Protein AF-A0A7J7TPX1-F1 (afdb_monomer)

Foldseek 3Di:
DVPLVVLVCVLVVLVVCLVVPLVVVLVVLVVQCPDPPRVVRDDPVNSVVSVVVSVVSVLVSVVSVVCSVVCVVVVVDDDDPVVVVVVVVVSCVVPPPDPDDDDDDD

InterPro domains:
  IPR005026 SAPAP family [PF03359] (4-89)
  IPR005026 SAPAP family [PTHR12353] (4-86)

Secondary structure (DSSP, 8-state):
-HHHHHHHHHHHHHHHHIIIIIIHHHHHHHHHHH-TT-SSPPPHHHHHHHHHHHHHHHHHHHHHHHHHHHHHHTTTPPPPHHHHHHHHHHHHHHH-S---------

Structure (mmCIF, N/CA/C/O backbone):
data_AF-A0A7J7TPX1-F1
#
_entry.id   AF-A0A7J7TPX1-F1
#
loop_
_atom_site.group_PDB
_atom_site.id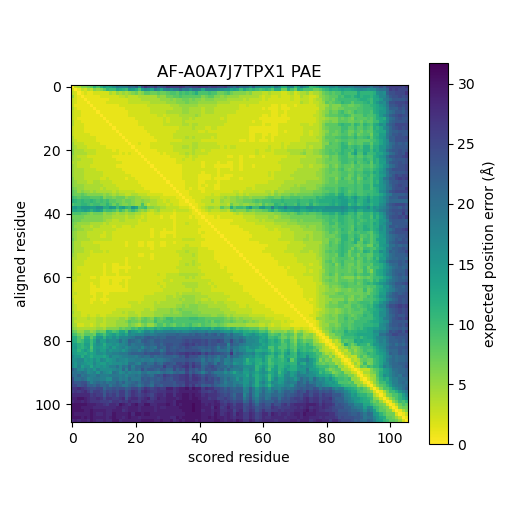
_atom_site.type_symbol
_atom_site.label_atom_id
_atom_site.label_alt_id
_atom_site.label_comp_id
_atom_site.label_asym_id
_atom_site.label_entity_id
_atom_site.label_seq_id
_atom_site.pdbx_PDB_ins_code
_atom_site.Cartn_x
_atom_site.Cartn_y
_atom_site.Cartn_z
_atom_site.occupancy
_atom_site.B_iso_or_equiv
_atom_site.auth_seq_id
_atom_site.auth_comp_id
_atom_site.auth_asym_id
_atom_site.auth_atom_id
_atom_site.pdbx_PDB_model_num
ATOM 1 N N . MET A 1 1 ? -17.521 9.807 20.729 1.00 60.81 1 MET A N 1
ATOM 2 C CA . MET A 1 1 ? -17.879 9.528 19.317 1.00 60.81 1 MET A CA 1
ATOM 3 C C . MET A 1 1 ? -16.812 9.962 18.302 1.00 60.81 1 MET A C 1
ATOM 5 O O . MET A 1 1 ? -16.484 9.160 17.440 1.00 60.81 1 MET A O 1
ATOM 9 N N . GLY A 1 2 ? -16.224 11.167 18.386 1.00 83.00 2 GLY A N 1
ATOM 10 C CA . GLY A 1 2 ? -15.290 11.666 17.352 1.00 83.00 2 GLY A CA 1
ATOM 11 C C . GLY A 1 2 ? -13.983 10.877 17.157 1.00 83.00 2 GLY A C 1
ATOM 12 O O . GLY A 1 2 ? -13.497 10.785 16.036 1.00 83.00 2 GLY A O 1
ATOM 13 N N . TYR A 1 3 ? -13.440 10.257 18.212 1.00 85.75 3 TYR A N 1
ATOM 14 C CA . TYR A 1 3 ? -12.164 9.527 18.152 1.00 85.75 3 TYR A CA 1
ATOM 15 C C . TYR A 1 3 ? -12.193 8.321 17.198 1.00 85.75 3 TYR A C 1
ATOM 17 O O . TYR A 1 3 ? -11.370 8.223 16.291 1.00 85.75 3 TYR A O 1
ATOM 25 N N . VAL A 1 4 ? -13.170 7.426 17.380 1.00 89.38 4 VAL A N 1
ATOM 26 C CA . VAL A 1 4 ? -13.311 6.204 16.570 1.00 89.38 4 VAL A CA 1
ATOM 27 C C . VAL A 1 4 ? -13.603 6.559 15.113 1.00 89.38 4 VAL A C 1
ATOM 29 O O . VAL A 1 4 ? -12.975 6.022 14.207 1.00 89.38 4 VAL A O 1
ATOM 32 N N . LEU A 1 5 ? -14.493 7.529 14.881 1.00 91.62 5 LEU A N 1
ATOM 33 C CA . LEU A 1 5 ? -14.796 8.009 13.534 1.00 91.62 5 LEU A CA 1
ATOM 34 C C . LEU A 1 5 ? -13.562 8.620 12.849 1.00 91.62 5 LEU A C 1
ATOM 36 O O . LEU A 1 5 ? -13.353 8.395 11.659 1.00 91.62 5 LEU A O 1
ATOM 40 N N . GLY A 1 6 ? -12.728 9.353 13.593 1.00 93.62 6 GLY A N 1
ATOM 41 C CA . GLY A 1 6 ? -11.451 9.869 13.101 1.00 93.62 6 GLY A CA 1
ATOM 42 C C . GLY A 1 6 ? -10.502 8.750 12.671 1.00 93.62 6 GLY A C 1
ATOM 43 O O . GLY A 1 6 ? -9.976 8.793 11.563 1.00 93.62 6 GLY A O 1
ATOM 44 N N . LYS A 1 7 ? -10.349 7.704 13.493 1.00 93.12 7 LYS A N 1
ATOM 45 C CA . LYS A 1 7 ? -9.524 6.527 13.166 1.00 93.12 7 LYS A CA 1
ATOM 46 C C . LYS A 1 7 ? -10.008 5.806 11.904 1.00 93.12 7 LYS A C 1
ATOM 48 O O . LYS A 1 7 ? -9.190 5.503 11.038 1.00 93.12 7 LYS A O 1
ATOM 53 N N . ILE A 1 8 ? -11.322 5.604 11.765 1.00 95.00 8 ILE A N 1
ATOM 54 C CA . ILE A 1 8 ? -11.926 4.983 10.573 1.00 95.00 8 ILE A CA 1
ATOM 55 C C . ILE A 1 8 ? -11.641 5.822 9.327 1.00 95.00 8 ILE A C 1
ATOM 57 O O . ILE A 1 8 ? -11.155 5.295 8.329 1.00 95.00 8 ILE A O 1
ATOM 61 N N . ARG A 1 9 ? -11.900 7.135 9.385 1.00 96.75 9 ARG A N 1
ATOM 62 C CA . ARG A 1 9 ? -11.662 8.047 8.256 1.00 96.75 9 ARG A CA 1
ATOM 63 C C .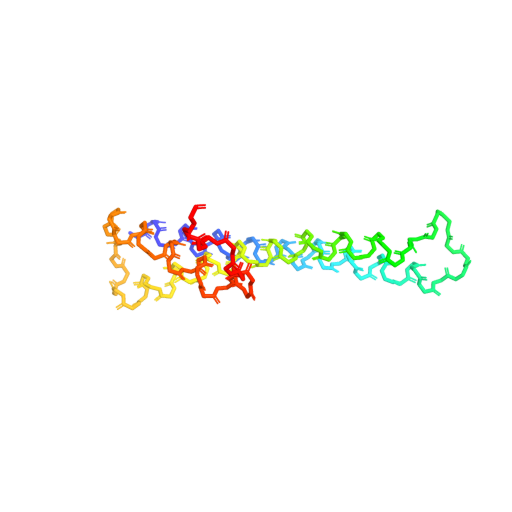 ARG A 1 9 ? -10.200 8.061 7.835 1.00 96.75 9 ARG A C 1
ATOM 65 O O . ARG A 1 9 ? -9.927 8.024 6.641 1.00 96.75 9 ARG A O 1
ATOM 72 N N . THR A 1 10 ? -9.275 8.068 8.792 1.00 96.81 10 THR A N 1
ATOM 73 C CA . THR A 1 10 ? -7.843 8.009 8.493 1.00 96.81 10 THR A CA 1
ATOM 74 C C . THR A 1 10 ? -7.467 6.690 7.820 1.00 96.81 10 THR A C 1
ATOM 76 O O . THR A 1 10 ? -6.818 6.722 6.781 1.00 96.81 10 THR A O 1
ATOM 79 N N . ALA A 1 11 ? -7.892 5.538 8.353 1.00 96.38 11 ALA A N 1
ATOM 80 C CA . ALA A 1 11 ? -7.570 4.235 7.763 1.00 96.38 11 ALA A CA 1
ATOM 81 C C . ALA A 1 11 ? -8.115 4.098 6.331 1.00 96.38 11 ALA A C 1
ATOM 83 O O . ALA A 1 11 ? -7.371 3.770 5.406 1.00 96.38 11 ALA A O 1
ATOM 84 N N . VAL A 1 12 ? -9.397 4.425 6.138 1.00 97.75 12 VAL A N 1
ATOM 85 C CA . VAL A 1 12 ? -10.062 4.362 4.829 1.00 97.75 12 VAL A CA 1
ATOM 86 C C . VAL A 1 12 ? -9.449 5.362 3.853 1.00 97.75 12 VAL A C 1
ATOM 88 O O . VAL A 1 12 ? -9.126 4.988 2.730 1.00 97.75 12 VAL A O 1
ATOM 91 N N . GLY A 1 13 ? -9.237 6.610 4.277 1.00 97.62 13 GLY A N 1
ATOM 92 C CA . GLY A 1 13 ? -8.657 7.651 3.433 1.00 97.62 13 GLY A CA 1
ATOM 93 C C . GLY A 1 13 ? -7.240 7.306 2.977 1.00 97.62 13 GLY A C 1
ATOM 94 O O . GLY A 1 13 ? -6.926 7.459 1.799 1.00 97.62 13 GLY A O 1
ATOM 95 N N . SER A 1 14 ? -6.399 6.767 3.867 1.00 97.19 14 SER A N 1
ATOM 96 C CA . SER A 1 14 ? -5.064 6.291 3.490 1.00 97.19 14 SER A CA 1
ATOM 97 C C . SER A 1 14 ? -5.125 5.136 2.485 1.00 97.19 14 SER A C 1
ATOM 99 O O . SER A 1 14 ? -4.379 5.156 1.510 1.00 97.19 14 SER A O 1
ATOM 101 N N . ALA A 1 15 ? -6.028 4.165 2.673 1.00 97.56 15 ALA A N 1
ATOM 102 C CA . ALA A 1 15 ? -6.206 3.049 1.738 1.00 97.56 15 ALA A CA 1
ATOM 103 C C . ALA A 1 15 ? -6.675 3.518 0.357 1.00 97.56 15 ALA A C 1
ATOM 105 O O . ALA A 1 15 ? -6.118 3.120 -0.664 1.00 97.56 15 ALA A O 1
ATOM 106 N N . GLN A 1 16 ? -7.672 4.402 0.325 1.00 98.06 16 GLN A N 1
ATOM 107 C CA . GLN A 1 16 ? -8.186 4.981 -0.913 1.00 98.06 16 GLN A CA 1
ATOM 108 C C . GLN A 1 16 ? -7.111 5.773 -1.652 1.00 98.06 16 GLN A C 1
ATOM 110 O O . GLN A 1 16 ? -6.969 5.610 -2.859 1.00 98.06 16 GLN A O 1
ATOM 115 N N . LEU A 1 17 ? -6.321 6.579 -0.938 1.00 97.69 17 LEU A N 1
ATOM 116 C CA . LEU A 1 17 ? -5.224 7.336 -1.533 1.00 97.69 17 LEU A CA 1
ATOM 117 C C . LEU A 1 17 ? -4.143 6.410 -2.097 1.00 97.69 17 LEU A C 1
ATOM 119 O O . LEU A 1 17 ? -3.662 6.636 -3.206 1.00 97.69 17 LEU A O 1
ATOM 123 N N . LEU A 1 18 ? -3.797 5.343 -1.369 1.00 96.88 18 LEU A N 1
ATOM 124 C CA . LEU A 1 18 ? -2.840 4.349 -1.841 1.00 96.88 18 LEU A CA 1
ATOM 125 C C . LEU A 1 18 ? -3.313 3.721 -3.158 1.00 96.88 18 LEU A C 1
ATOM 127 O O . LEU A 1 18 ? -2.547 3.680 -4.118 1.00 96.88 18 LEU A O 1
ATOM 131 N N . MET A 1 19 ? -4.577 3.291 -3.220 1.00 95.12 19 MET A N 1
ATOM 132 C CA . MET A 1 19 ? -5.178 2.706 -4.423 1.00 95.12 19 MET A CA 1
ATOM 133 C C . MET A 1 19 ? -5.254 3.704 -5.584 1.00 95.12 19 MET A C 1
ATOM 135 O O . MET A 1 19 ? -4.848 3.387 -6.698 1.00 95.12 19 MET A O 1
ATOM 139 N N . ALA A 1 20 ? -5.746 4.916 -5.331 1.00 95.69 20 ALA A N 1
ATOM 140 C CA . ALA A 1 20 ? -5.964 5.917 -6.370 1.00 95.69 20 ALA A CA 1
ATOM 141 C C . ALA A 1 20 ? -4.660 6.511 -6.920 1.00 95.69 20 ALA A C 1
ATOM 143 O O . ALA A 1 20 ? -4.629 6.941 -8.067 1.00 95.69 20 ALA A O 1
ATOM 144 N N . GLN A 1 21 ? -3.596 6.557 -6.112 1.00 96.19 21 GLN A N 1
ATOM 145 C CA . GLN A 1 21 ? -2.334 7.183 -6.502 1.00 96.19 21 GLN A CA 1
ATOM 146 C C . GLN A 1 21 ? -1.219 6.164 -6.698 1.00 96.19 21 GLN A C 1
ATOM 148 O O . GLN A 1 21 ? -0.711 6.011 -7.802 1.00 96.19 21 GLN A O 1
ATOM 153 N N . LYS A 1 22 ? -0.810 5.462 -5.638 1.00 94.81 22 LYS A N 1
ATOM 154 C CA . LYS A 1 22 ? 0.404 4.635 -5.673 1.00 94.81 22 LYS A CA 1
ATOM 155 C C . LYS A 1 22 ? 0.227 3.364 -6.490 1.00 94.81 22 LYS A C 1
ATOM 157 O O . LYS A 1 22 ? 1.127 3.021 -7.246 1.00 94.81 22 LYS A O 1
ATOM 162 N N . PHE A 1 23 ? -0.927 2.707 -6.401 1.00 96.38 23 PHE A N 1
ATOM 163 C CA . PHE A 1 23 ? -1.220 1.560 -7.265 1.00 96.38 23 PHE A CA 1
ATOM 164 C C . PHE A 1 23 ? -1.394 1.970 -8.727 1.00 96.38 23 PHE A C 1
ATOM 166 O O . PHE A 1 23 ? -0.927 1.257 -9.611 1.00 96.38 23 PHE A O 1
ATOM 173 N N . TYR A 1 24 ? -2.016 3.124 -8.981 1.00 96.69 24 TYR A N 1
ATOM 174 C CA . TYR A 1 24 ? -2.125 3.664 -10.334 1.00 96.69 24 TYR A CA 1
ATOM 175 C C . TYR A 1 24 ? -0.736 3.941 -10.937 1.00 96.69 24 TYR A C 1
ATOM 177 O O . TYR A 1 24 ? -0.435 3.435 -12.013 1.00 96.69 24 TYR A O 1
ATOM 185 N N . GLN A 1 25 ? 0.142 4.627 -10.194 1.00 96.69 25 GLN A N 1
ATOM 186 C CA . GLN A 1 25 ? 1.534 4.876 -10.594 1.00 96.69 25 GLN A CA 1
ATOM 187 C C . GLN A 1 25 ? 2.315 3.578 -10.824 1.00 96.69 25 GLN A C 1
ATOM 189 O O . GLN A 1 25 ? 3.023 3.453 -11.816 1.00 96.69 25 GLN A O 1
ATOM 194 N N . PHE A 1 26 ? 2.182 2.594 -9.929 1.00 97.38 26 PHE A N 1
ATOM 195 C CA . PHE A 1 26 ? 2.869 1.312 -10.090 1.00 97.38 26 PHE A CA 1
ATOM 196 C C . PHE A 1 26 ? 2.431 0.580 -11.359 1.00 97.38 26 PHE A C 1
ATOM 198 O O . PHE A 1 26 ? 3.262 0.006 -12.058 1.00 97.38 26 PHE A O 1
ATOM 205 N N . ARG A 1 27 ? 1.133 0.624 -11.683 1.00 97.25 27 ARG A N 1
ATOM 206 C CA . ARG A 1 27 ? 0.617 0.049 -12.926 1.00 97.25 27 ARG A CA 1
ATOM 207 C C . ARG A 1 27 ? 1.233 0.724 -14.151 1.00 97.25 27 ARG A C 1
ATOM 209 O O . ARG A 1 27 ? 1.697 0.010 -15.031 1.00 97.25 27 ARG A O 1
ATOM 216 N N . GLU A 1 28 ? 1.270 2.056 -14.190 1.00 96.38 28 GLU A N 1
ATOM 217 C CA . GLU A 1 28 ? 1.884 2.796 -15.304 1.00 96.38 28 GLU A CA 1
ATOM 218 C C . GLU A 1 28 ? 3.369 2.448 -15.458 1.00 96.38 28 GLU A C 1
ATOM 220 O O . GLU A 1 28 ? 3.810 2.137 -16.559 1.00 96.38 28 GLU A O 1
ATOM 225 N N . LEU A 1 29 ? 4.121 2.374 -14.355 1.00 96.81 29 LEU A N 1
ATOM 226 C CA . LEU A 1 29 ? 5.527 1.957 -14.389 1.00 96.81 29 LEU A CA 1
ATOM 227 C C . LEU A 1 29 ? 5.705 0.544 -14.962 1.00 96.81 29 LEU A C 1
ATOM 229 O O . LEU A 1 29 ? 6.641 0.297 -15.724 1.00 96.81 29 LEU A O 1
ATOM 233 N N . CYS A 1 30 ? 4.818 -0.391 -14.615 1.00 97.19 30 CYS A N 1
ATOM 234 C CA . CYS A 1 30 ? 4.827 -1.738 -15.182 1.00 97.19 30 CYS A CA 1
ATOM 235 C C . CYS A 1 30 ? 4.522 -1.723 -16.688 1.00 97.19 30 CYS A C 1
ATOM 237 O O . CYS A 1 30 ? 5.190 -2.414 -17.455 1.00 97.19 30 CYS A O 1
ATOM 239 N N . GLU A 1 31 ? 3.540 -0.936 -17.127 1.00 97.06 31 GLU A N 1
ATOM 240 C CA . GLU A 1 31 ? 3.189 -0.792 -18.545 1.00 97.06 31 GLU A CA 1
ATOM 241 C C . GLU A 1 31 ? 4.343 -0.169 -19.351 1.00 97.06 31 GLU A C 1
ATOM 243 O O . GLU A 1 31 ? 4.706 -0.678 -20.415 1.00 97.06 31 GLU A O 1
ATOM 248 N N . GLU A 1 32 ? 4.994 0.865 -18.817 1.00 97.12 32 GLU A N 1
ATOM 249 C CA . GLU A 1 32 ? 6.187 1.481 -19.405 1.00 97.12 32 GLU A CA 1
ATOM 250 C C . GLU A 1 32 ? 7.378 0.518 -19.445 1.00 97.12 32 GLU A C 1
ATOM 252 O O . GLU A 1 32 ? 8.080 0.448 -20.453 1.00 97.12 32 GLU A O 1
ATOM 257 N N . ASN A 1 33 ? 7.593 -0.277 -18.391 1.00 96.25 33 ASN A N 1
ATOM 258 C CA . ASN A 1 33 ? 8.629 -1.310 -18.375 1.00 96.25 33 ASN A CA 1
ATOM 259 C C . ASN A 1 33 ? 8.403 -2.363 -19.468 1.00 96.25 33 ASN A C 1
ATOM 261 O O . ASN A 1 33 ? 9.379 -2.886 -20.002 1.00 96.25 33 ASN A O 1
ATOM 265 N N . LEU A 1 34 ? 7.160 -2.667 -19.842 1.00 95.38 34 LEU A N 1
ATOM 266 C CA . LEU A 1 34 ? 6.858 -3.599 -20.933 1.00 95.38 34 LEU A CA 1
ATOM 267 C C . LEU A 1 34 ? 6.978 -2.953 -22.322 1.00 95.38 34 LEU A C 1
ATOM 269 O O . LEU A 1 34 ? 7.192 -3.664 -23.304 1.00 95.38 34 LEU A O 1
ATOM 273 N N . ASN A 1 35 ? 6.8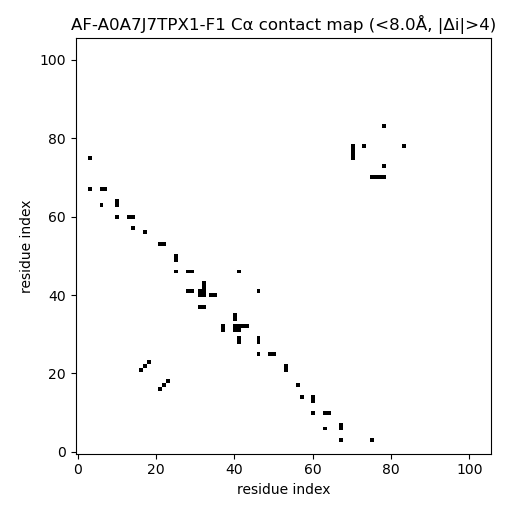89 -1.626 -22.417 1.00 95.56 35 ASN A N 1
ATOM 274 C CA . ASN A 1 35 ? 6.976 -0.895 -23.675 1.00 95.56 35 ASN A CA 1
ATOM 275 C C . ASN A 1 35 ? 8.445 -0.698 -24.123 1.00 95.56 35 ASN A C 1
ATOM 277 O O . ASN A 1 35 ? 9.188 0.059 -23.496 1.00 95.56 35 ASN A O 1
ATOM 281 N N . PRO A 1 36 ? 8.891 -1.307 -25.241 1.00 92.44 36 PRO A N 1
ATOM 282 C CA . PRO A 1 36 ? 10.267 -1.158 -25.723 1.00 92.44 36 PRO A CA 1
ATOM 283 C C . PRO A 1 36 ? 10.604 0.260 -26.212 1.00 92.44 36 PRO A C 1
ATOM 285 O O . PRO A 1 36 ? 11.783 0.590 -26.298 1.00 92.44 36 PRO A O 1
ATOM 288 N N . ASN A 1 37 ? 9.594 1.089 -26.497 1.00 95.81 37 ASN A N 1
ATOM 289 C CA . ASN A 1 37 ? 9.752 2.467 -26.972 1.00 95.81 37 ASN A CA 1
ATOM 290 C C . ASN A 1 37 ? 9.665 3.513 -25.841 1.00 95.81 37 ASN A C 1
ATOM 292 O O . ASN A 1 37 ? 9.686 4.711 -26.118 1.00 95.81 37 ASN A O 1
ATOM 296 N N . ALA A 1 38 ? 9.500 3.095 -24.579 1.00 93.12 38 ALA A N 1
ATOM 297 C CA . ALA A 1 38 ? 9.449 4.018 -23.447 1.00 93.12 38 ALA A CA 1
ATOM 298 C C . ALA A 1 38 ? 10.822 4.661 -23.190 1.00 93.12 38 ALA A C 1
ATOM 300 O O . ALA A 1 38 ? 11.852 3.983 -23.207 1.00 93.12 38 ALA A O 1
ATOM 301 N N . HIS A 1 39 ? 10.842 5.968 -22.919 1.00 86.81 39 HIS A N 1
ATOM 302 C CA . HIS A 1 39 ? 12.070 6.726 -22.682 1.00 86.81 39 HIS A CA 1
ATOM 303 C C . HIS A 1 39 ? 11.874 7.786 -21.577 1.00 86.81 39 HIS A C 1
ATOM 305 O O . HIS A 1 39 ? 11.155 8.758 -21.810 1.00 86.81 39 HIS A O 1
ATOM 311 N N . PRO A 1 40 ? 12.536 7.653 -20.408 1.00 90.31 40 PRO A N 1
ATOM 312 C CA . PRO A 1 40 ? 13.318 6.493 -19.971 1.00 90.31 40 PRO A CA 1
ATOM 313 C C . PRO A 1 40 ? 12.413 5.280 -19.712 1.00 90.31 40 PRO A C 1
ATOM 315 O O . PRO A 1 40 ? 11.291 5.425 -19.244 1.00 90.31 40 PRO A O 1
ATOM 318 N N . ARG A 1 41 ? 12.904 4.074 -20.007 1.00 95.31 41 ARG A N 1
ATOM 319 C CA . ARG A 1 41 ? 12.190 2.833 -19.691 1.00 95.31 41 ARG A CA 1
ATOM 320 C C . ARG A 1 41 ? 12.525 2.414 -18.257 1.00 95.31 41 ARG A C 1
ATOM 322 O O . ARG A 1 41 ? 13.712 2.198 -17.993 1.00 95.31 41 ARG A O 1
ATOM 329 N N . PRO A 1 42 ? 11.538 2.251 -17.358 1.00 96.69 42 PRO A N 1
ATOM 330 C CA . PRO A 1 42 ? 11.788 1.705 -16.029 1.00 96.69 42 PRO A CA 1
ATOM 331 C C . PRO A 1 42 ? 12.434 0.323 -16.129 1.00 96.69 42 PRO A C 1
ATOM 333 O O . PRO A 1 42 ? 12.073 -0.469 -17.001 1.00 96.69 42 PRO A O 1
ATOM 336 N N . THR A 1 43 ? 13.383 0.010 -15.253 1.00 96.75 43 THR A N 1
ATOM 337 C CA . THR A 1 43 ? 14.015 -1.312 -15.151 1.00 96.75 43 THR A CA 1
ATOM 338 C C . THR A 1 43 ? 13.290 -2.192 -14.132 1.00 96.75 43 THR A C 1
ATOM 340 O O . THR A 1 43 ? 12.522 -1.711 -13.299 1.00 96.75 43 THR A O 1
ATOM 343 N N . SER A 1 44 ? 13.570 -3.498 -14.132 1.00 95.50 44 SER A N 1
ATOM 344 C CA . SER A 1 44 ? 13.043 -4.405 -13.102 1.00 95.50 44 SER A CA 1
ATOM 345 C C . SER A 1 44 ? 13.465 -3.999 -11.684 1.00 95.50 44 SER A C 1
ATOM 347 O O . SER A 1 44 ? 12.736 -4.263 -10.732 1.00 95.50 44 SER A O 1
ATOM 349 N N . GLN A 1 45 ? 14.620 -3.342 -11.536 1.00 97.19 45 GLN A N 1
ATOM 350 C CA . GLN A 1 45 ? 15.095 -2.839 -10.249 1.00 97.19 45 GLN A CA 1
ATOM 351 C C . GLN A 1 45 ? 14.285 -1.621 -9.783 1.00 97.19 45 GLN A C 1
ATOM 353 O O . GLN A 1 45 ? 13.970 -1.527 -8.599 1.00 97.19 45 GLN A O 1
ATOM 358 N N . ASP A 1 46 ? 13.890 -0.735 -10.702 1.00 95.81 46 ASP A N 1
ATOM 359 C CA . ASP A 1 46 ? 13.025 0.410 -10.384 1.00 95.81 46 ASP A CA 1
ATOM 360 C C . ASP A 1 46 ? 11.642 -0.062 -9.918 1.00 95.81 46 ASP A C 1
ATOM 362 O O . ASP A 1 46 ? 11.113 0.431 -8.920 1.00 95.81 46 ASP A O 1
ATOM 366 N N . LEU A 1 47 ? 11.083 -1.075 -10.594 1.00 97.56 47 LEU A N 1
ATOM 367 C CA . LEU A 1 47 ? 9.824 -1.704 -10.188 1.00 97.56 47 LEU A CA 1
ATOM 368 C C . LEU A 1 47 ? 9.933 -2.372 -8.816 1.00 97.56 47 LEU A C 1
ATOM 370 O O . LEU A 1 47 ? 9.044 -2.188 -7.987 1.00 97.56 47 LEU A O 1
ATOM 374 N N . ALA A 1 48 ? 11.013 -3.115 -8.561 1.00 96.75 48 ALA A N 1
ATOM 375 C CA . ALA A 1 48 ? 11.250 -3.740 -7.262 1.00 96.75 48 ALA A CA 1
ATOM 376 C C . ALA A 1 48 ? 11.349 -2.688 -6.146 1.00 96.75 48 ALA A C 1
ATOM 378 O O . ALA A 1 48 ? 10.658 -2.797 -5.137 1.00 96.75 48 ALA A O 1
ATOM 379 N N . GLY A 1 49 ? 12.113 -1.613 -6.364 1.00 96.62 49 GLY A N 1
ATOM 380 C CA . GLY A 1 49 ? 12.228 -0.525 -5.393 1.00 96.62 49 GLY A CA 1
ATOM 381 C C . GLY A 1 49 ? 10.896 0.187 -5.129 1.00 96.62 49 GLY A C 1
ATOM 382 O O . GLY A 1 49 ? 10.572 0.498 -3.981 1.00 96.62 49 GLY A O 1
ATOM 383 N N . PHE A 1 50 ? 10.078 0.413 -6.165 1.00 96.50 50 PHE A N 1
ATOM 384 C CA . PHE A 1 50 ? 8.734 0.966 -5.975 1.00 96.50 50 PHE A CA 1
ATOM 385 C C . PHE A 1 50 ? 7.823 -0.003 -5.213 1.00 96.50 50 PHE A C 1
ATOM 387 O O . PHE A 1 50 ? 7.061 0.421 -4.341 1.00 96.50 50 PHE A O 1
ATOM 394 N N . TRP A 1 51 ? 7.909 -1.299 -5.517 1.00 96.44 51 TRP A N 1
ATOM 395 C CA . TRP A 1 51 ? 7.142 -2.340 -4.843 1.00 96.44 51 TRP A CA 1
ATOM 396 C C . TRP A 1 51 ? 7.468 -2.429 -3.350 1.00 96.44 51 TRP A C 1
ATOM 398 O O . TRP A 1 51 ? 6.544 -2.510 -2.543 1.00 96.44 51 TRP A O 1
ATOM 408 N N . ASP A 1 52 ? 8.739 -2.315 -2.965 1.00 95.44 52 ASP A N 1
ATOM 409 C CA . ASP A 1 52 ? 9.148 -2.298 -1.556 1.00 95.44 52 A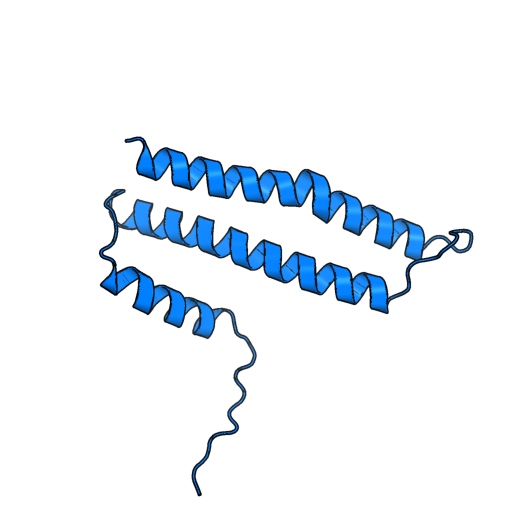SP A CA 1
ATOM 410 C C . ASP A 1 52 ? 8.523 -1.110 -0.804 1.00 95.44 52 ASP A C 1
ATOM 412 O O . ASP A 1 52 ? 7.972 -1.260 0.290 1.00 95.44 52 ASP A O 1
ATOM 416 N N . MET A 1 53 ? 8.504 0.077 -1.419 1.00 93.12 53 MET A N 1
ATOM 417 C CA . MET A 1 53 ? 7.819 1.245 -0.847 1.00 93.12 53 MET A CA 1
ATOM 418 C C . MET A 1 53 ? 6.297 1.057 -0.765 1.00 93.12 53 MET A C 1
ATOM 420 O O . MET A 1 53 ? 5.650 1.519 0.187 1.00 93.12 53 MET A O 1
ATOM 424 N N . LEU A 1 54 ? 5.706 0.392 -1.760 1.00 94.50 54 LEU A N 1
ATOM 425 C CA . LEU A 1 54 ? 4.281 0.084 -1.782 1.00 94.50 54 LEU A CA 1
ATOM 426 C C . LEU A 1 54 ? 3.923 -0.908 -0.667 1.00 94.50 54 LEU A C 1
ATOM 428 O O . LEU A 1 54 ? 2.942 -0.679 0.039 1.00 94.50 54 LEU A O 1
ATOM 432 N N . GLN A 1 55 ? 4.747 -1.934 -0.442 1.00 90.62 55 GLN A N 1
ATOM 433 C CA . GLN A 1 55 ? 4.606 -2.888 0.663 1.00 90.62 55 GLN A CA 1
ATOM 434 C C . GLN A 1 55 ? 4.632 -2.195 2.027 1.00 90.62 55 GLN A C 1
ATOM 436 O O . GLN A 1 55 ? 3.687 -2.356 2.796 1.00 90.62 55 GLN A O 1
ATOM 441 N N . LEU A 1 56 ? 5.614 -1.324 2.289 1.00 91.25 56 LEU A N 1
ATOM 442 C CA . LEU A 1 56 ? 5.669 -0.543 3.537 1.00 91.25 56 LEU A CA 1
ATOM 443 C C . LEU A 1 56 ? 4.393 0.283 3.765 1.00 91.25 56 LEU A C 1
ATOM 445 O O . LEU A 1 56 ? 3.892 0.418 4.885 1.00 91.25 56 LEU A O 1
ATOM 449 N N . SER A 1 57 ? 3.840 0.841 2.688 1.00 92.81 57 SER A N 1
ATOM 450 C CA . SER A 1 57 ? 2.597 1.610 2.752 1.00 92.81 57 SER A CA 1
ATOM 451 C C . SER A 1 57 ? 1.385 0.719 3.044 1.00 92.81 57 SER A C 1
ATOM 453 O O . SER A 1 57 ? 0.531 1.097 3.849 1.00 92.81 57 SER A O 1
ATOM 455 N N . ILE A 1 58 ? 1.317 -0.473 2.441 1.00 93.00 58 ILE A N 1
ATOM 456 C CA . ILE A 1 58 ? 0.276 -1.477 2.704 1.00 93.00 58 ILE A CA 1
ATOM 457 C C . ILE A 1 58 ? 0.337 -1.934 4.164 1.00 93.00 58 ILE A C 1
ATOM 459 O O . ILE A 1 58 ? -0.699 -1.971 4.827 1.00 93.00 58 ILE A O 1
ATOM 463 N N . GLU A 1 59 ? 1.523 -2.222 4.695 1.00 92.56 59 GLU A N 1
ATOM 464 C CA . GLU A 1 59 ? 1.710 -2.621 6.095 1.00 92.56 59 GLU A CA 1
ATOM 465 C C . GLU A 1 59 ? 1.242 -1.525 7.060 1.00 92.56 59 GLU A C 1
ATOM 467 O O . GLU A 1 59 ? 0.481 -1.783 7.993 1.00 92.56 59 GLU A O 1
ATOM 472 N N . ASN A 1 60 ? 1.609 -0.268 6.797 1.00 88.44 60 ASN A N 1
ATOM 473 C CA . ASN A 1 60 ? 1.203 0.872 7.621 1.00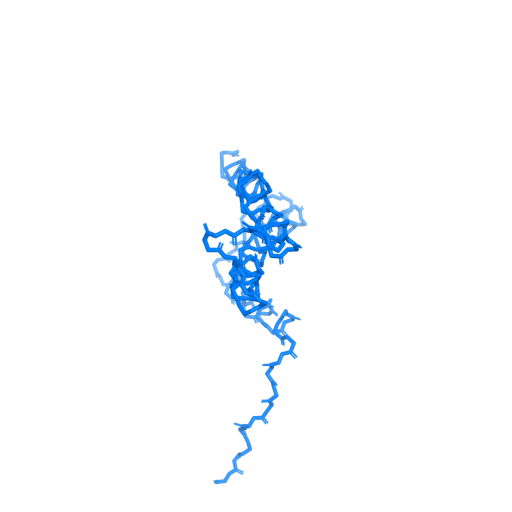 88.44 60 ASN A CA 1
ATOM 474 C C . ASN A 1 60 ? -0.321 1.091 7.641 1.00 88.44 60 ASN A C 1
ATOM 476 O O . ASN A 1 60 ? -0.901 1.494 8.656 1.00 88.44 60 ASN A O 1
ATOM 480 N N . ILE A 1 61 ? -0.985 0.837 6.517 1.00 94.19 61 ILE A N 1
ATOM 481 C CA . ILE A 1 61 ? -2.445 0.899 6.422 1.00 94.19 61 ILE A CA 1
ATOM 482 C C . ILE A 1 61 ? -3.071 -0.305 7.123 1.00 94.19 61 ILE A C 1
ATOM 484 O O . ILE A 1 61 ? -4.022 -0.120 7.880 1.00 94.19 61 ILE A O 1
ATOM 488 N N . SER A 1 62 ? -2.508 -1.501 6.945 1.00 93.00 62 SER A N 1
ATOM 489 C CA . SER A 1 62 ? -2.970 -2.731 7.600 1.00 93.00 62 SER A CA 1
ATOM 490 C C . SER A 1 62 ? -2.978 -2.567 9.120 1.00 93.00 62 SER A C 1
ATOM 492 O O . SER A 1 62 ? -4.022 -2.749 9.737 1.00 93.00 62 SER A O 1
ATOM 494 N N . MET A 1 63 ? -1.904 -2.014 9.700 1.00 89.50 63 MET A N 1
ATOM 495 C CA . MET A 1 63 ? -1.845 -1.692 11.133 1.00 89.50 63 MET A CA 1
ATOM 496 C C . MET A 1 63 ? -2.987 -0.773 11.606 1.00 89.50 63 MET A C 1
ATOM 498 O O . MET A 1 63 ? -3.488 -0.915 12.722 1.00 89.50 63 MET A O 1
ATOM 502 N N . LYS A 1 64 ? -3.433 0.181 10.776 1.00 92.00 64 LYS A N 1
ATOM 503 C CA . LYS A 1 64 ? -4.575 1.053 11.118 1.00 92.00 64 LYS A CA 1
ATOM 504 C C . LYS A 1 64 ? -5.885 0.276 11.131 1.00 92.00 64 LYS A C 1
ATOM 506 O O . LYS A 1 64 ? -6.738 0.549 11.973 1.00 92.00 64 LYS A O 1
ATOM 511 N N . PHE A 1 65 ? -6.060 -0.664 10.205 1.00 94.56 65 PHE A N 1
ATOM 512 C CA . PHE A 1 65 ? -7.229 -1.539 10.195 1.00 94.56 65 PHE A CA 1
ATOM 513 C C . PHE A 1 65 ? -7.211 -2.517 11.367 1.00 94.56 65 PHE A C 1
ATOM 515 O O . PHE A 1 65 ? -8.252 -2.711 11.991 1.00 94.56 65 PHE A O 1
ATOM 522 N N . ASP A 1 66 ? -6.049 -3.042 11.742 1.00 90.62 66 ASP A N 1
ATOM 523 C CA . ASP A 1 66 ? -5.916 -3.908 12.913 1.00 90.62 66 ASP A CA 1
ATOM 524 C C . ASP A 1 66 ? -6.275 -3.172 14.208 1.00 90.62 66 ASP A C 1
ATOM 526 O O . ASP A 1 66 ? -7.042 -3.697 15.018 1.00 90.62 66 ASP A O 1
ATOM 530 N N . GLU A 1 67 ? -5.838 -1.916 14.374 1.00 89.50 67 GLU A N 1
ATOM 531 C CA . GLU A 1 67 ? -6.263 -1.069 15.500 1.00 89.50 67 GLU A CA 1
ATOM 532 C C . GLU A 1 67 ? -7.797 -0.918 15.536 1.00 89.50 67 GLU A C 1
ATOM 534 O O . GLU A 1 67 ? -8.417 -0.988 16.600 1.00 89.50 67 GLU A O 1
ATOM 539 N N . LEU A 1 68 ? -8.443 -0.751 14.377 1.00 91.69 68 LEU A N 1
ATOM 540 C CA . LEU A 1 68 ? -9.903 -0.664 14.288 1.00 91.69 68 LEU A CA 1
ATOM 541 C C . LEU A 1 68 ? -10.596 -1.991 14.617 1.00 91.69 68 LEU A C 1
ATOM 543 O O . LEU A 1 68 ? -11.626 -1.984 15.296 1.00 91.69 68 LEU A O 1
ATOM 547 N N . HIS A 1 69 ? -10.044 -3.121 14.172 1.00 90.94 69 HIS A N 1
ATOM 548 C CA . HIS A 1 69 ? -10.551 -4.450 14.508 1.00 90.94 69 HIS A CA 1
ATOM 549 C C . HIS A 1 69 ? -10.473 -4.716 16.014 1.00 90.94 69 HIS A C 1
ATOM 551 O O . HIS A 1 69 ? -11.444 -5.195 16.603 1.00 90.94 69 HIS A O 1
ATOM 557 N N . GLN A 1 70 ? -9.371 -4.326 16.651 1.00 87.94 70 GLN A N 1
ATOM 558 C CA . GLN A 1 70 ? -9.187 -4.424 18.098 1.00 87.94 70 GLN A CA 1
ATOM 559 C C . GLN A 1 70 ? -10.155 -3.523 18.867 1.00 87.94 70 GLN A C 1
ATOM 561 O O . GLN A 1 70 ? -10.802 -3.975 19.813 1.00 87.94 70 GLN A O 1
ATOM 566 N N . LEU A 1 71 ? -10.331 -2.270 18.434 1.00 90.00 71 LEU A N 1
ATOM 567 C CA . LEU A 1 71 ? -11.330 -1.371 19.015 1.00 90.00 71 LEU A CA 1
ATOM 568 C C . LEU A 1 71 ? -12.730 -1.980 18.918 1.00 90.00 71 LEU A C 1
ATOM 570 O O . LEU A 1 71 ? -13.461 -1.967 19.904 1.00 90.00 71 LEU A O 1
ATOM 574 N N . LYS A 1 72 ? -13.097 -2.557 17.767 1.00 88.62 72 LYS A N 1
ATOM 575 C CA . LYS A 1 72 ? -14.386 -3.239 17.591 1.00 88.62 72 LYS A CA 1
ATOM 576 C C . LYS A 1 72 ? -14.540 -4.419 18.557 1.00 88.62 72 LYS A C 1
ATOM 578 O O . LYS A 1 72 ? -15.593 -4.540 19.179 1.00 88.62 72 LYS A O 1
ATOM 583 N N . ALA A 1 73 ? -13.508 -5.252 18.710 1.00 89.62 73 ALA A N 1
ATOM 584 C CA . ALA A 1 73 ? -13.503 -6.366 19.662 1.00 89.62 73 ALA A CA 1
ATOM 585 C C . ALA A 1 73 ? -13.628 -5.888 21.122 1.00 89.62 73 ALA A C 1
ATOM 587 O O . ALA A 1 73 ? -14.288 -6.533 21.932 1.00 89.62 73 ALA A O 1
ATOM 588 N N . ASN A 1 74 ? -13.080 -4.712 21.438 1.00 89.50 74 ASN A N 1
ATOM 589 C CA . ASN A 1 74 ? -13.178 -4.067 22.747 1.00 89.50 74 ASN A CA 1
ATOM 590 C C . ASN A 1 74 ? -14.387 -3.113 22.881 1.00 89.50 74 ASN A C 1
ATOM 592 O O . ASN A 1 74 ? -14.331 -2.114 23.599 1.00 89.50 74 ASN A O 1
ATOM 596 N N . ASN A 1 75 ? -15.495 -3.373 22.177 1.00 90.69 75 ASN A N 1
ATOM 597 C CA . ASN A 1 75 ? -16.718 -2.555 22.248 1.00 90.69 75 ASN A CA 1
ATOM 598 C C . ASN A 1 75 ? -16.482 -1.046 22.013 1.00 90.69 75 ASN A C 1
ATOM 600 O O . ASN A 1 75 ? -17.105 -0.196 22.650 1.00 9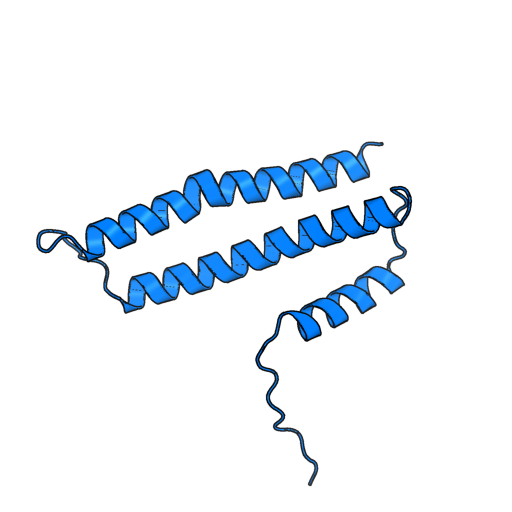0.69 75 ASN A O 1
ATOM 604 N N . TRP A 1 76 ? -15.561 -0.709 21.110 1.00 89.81 76 TRP A N 1
ATOM 605 C CA . TRP A 1 76 ? -15.146 0.651 20.750 1.00 89.81 76 TRP A CA 1
ATOM 606 C C . TRP A 1 76 ? -14.542 1.475 21.895 1.00 89.81 76 TRP A C 1
ATOM 608 O O . TRP A 1 76 ? -14.457 2.704 21.801 1.00 89.81 76 TRP A O 1
ATOM 618 N N . LYS A 1 77 ? -14.096 0.816 22.968 1.00 85.25 77 LYS A N 1
ATOM 619 C CA . LYS A 1 77 ? -13.388 1.458 24.076 1.00 85.25 77 LYS A CA 1
ATOM 620 C C . LYS A 1 77 ? -11.912 1.609 23.737 1.00 85.25 77 LYS A C 1
ATOM 622 O O . LYS A 1 77 ? -11.302 0.716 23.151 1.00 85.25 77 LYS A O 1
ATOM 627 N N . GLN A 1 78 ? -11.341 2.754 24.105 1.00 78.75 78 GLN A N 1
ATOM 628 C CA . GLN A 1 78 ? -9.913 2.994 23.923 1.00 78.75 78 GLN A CA 1
ATOM 629 C C . GLN A 1 78 ? -9.111 1.939 24.689 1.00 78.75 78 GLN A C 1
ATOM 631 O O . GLN A 1 78 ? -9.407 1.667 25.847 1.00 78.75 78 GLN A O 1
ATOM 636 N N . MET A 1 79 ? -8.119 1.349 24.023 1.00 70.50 79 MET A N 1
ATOM 637 C CA . MET A 1 79 ? -7.115 0.526 24.691 1.00 70.50 79 MET A CA 1
ATOM 638 C C . MET A 1 79 ? -6.168 1.403 25.496 1.00 70.50 79 MET A C 1
ATOM 640 O O . MET A 1 79 ? -5.769 2.480 25.024 1.00 70.50 79 MET A O 1
ATOM 644 N N . ASP A 1 80 ? -5.782 0.905 26.666 1.00 72.62 80 ASP A N 1
ATOM 645 C CA . ASP A 1 80 ? -4.790 1.549 27.506 1.00 72.62 80 ASP A CA 1
ATOM 646 C C . ASP A 1 80 ? -3.431 1.634 26.783 1.00 72.62 80 ASP A C 1
ATOM 648 O O . ASP A 1 80 ? -3.095 0.790 25.943 1.00 72.62 80 ASP A O 1
ATOM 652 N N . PRO A 1 81 ? -2.610 2.660 27.075 1.00 64.25 81 PRO A N 1
ATOM 653 C CA . PRO A 1 81 ? -1.314 2.849 26.419 1.00 64.25 81 PRO A CA 1
ATOM 654 C C . PRO A 1 81 ? -0.351 1.658 26.569 1.00 64.25 81 PRO A C 1
ATOM 656 O O . PRO A 1 81 ? 0.504 1.452 25.707 1.00 64.25 81 PRO A O 1
ATOM 659 N N . LEU A 1 82 ? -0.492 0.880 27.648 1.00 61.91 82 LEU A N 1
ATOM 660 C CA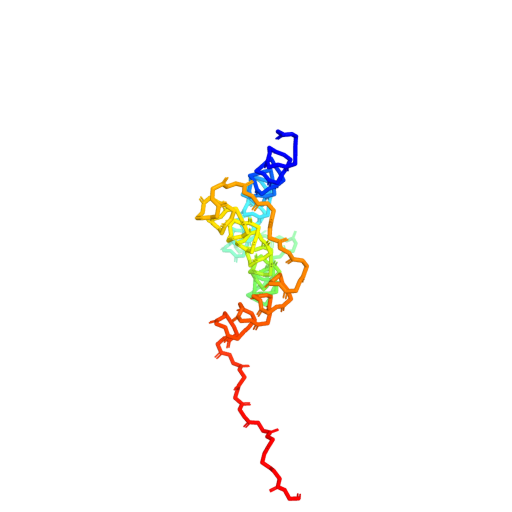 . LEU A 1 82 ? 0.306 -0.318 27.924 1.00 61.91 82 LEU A CA 1
ATOM 661 C C . LEU A 1 82 ? 0.002 -1.447 26.929 1.00 61.91 82 LEU A C 1
ATOM 663 O O . LEU A 1 82 ? 0.934 -2.049 26.394 1.00 61.91 82 LEU A O 1
ATOM 667 N N . ASP A 1 83 ? -1.272 -1.654 26.598 1.00 61.53 83 ASP A N 1
ATOM 668 C CA . ASP A 1 83 ? -1.705 -2.707 25.673 1.00 61.53 83 ASP A CA 1
ATOM 669 C C . ASP A 1 83 ? -1.292 -2.397 24.228 1.00 61.53 83 ASP A C 1
ATOM 671 O O . ASP A 1 83 ? -0.865 -3.281 23.485 1.00 61.53 83 ASP A O 1
ATOM 675 N N . LYS A 1 84 ? -1.291 -1.111 23.849 1.00 60.22 84 LYS A N 1
ATOM 676 C CA . LYS A 1 84 ? -0.851 -0.666 22.515 1.00 60.22 84 LYS A CA 1
ATOM 677 C C . LYS A 1 84 ? 0.616 -0.990 22.223 1.00 60.22 84 LYS A C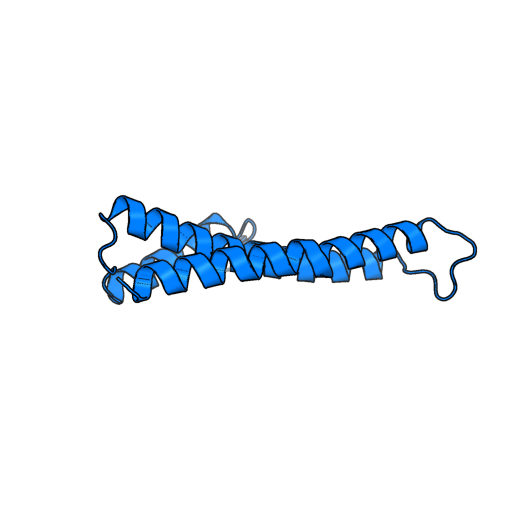 1
ATOM 679 O O . LYS A 1 84 ? 0.958 -1.316 21.088 1.00 60.22 84 LYS A O 1
ATOM 684 N N . LYS A 1 85 ? 1.495 -0.891 23.227 1.00 55.41 85 LYS A N 1
ATOM 685 C CA . LYS A 1 85 ? 2.941 -1.120 23.055 1.00 55.41 85 LYS A CA 1
ATOM 686 C C . LYS A 1 85 ? 3.271 -2.608 22.914 1.00 55.41 85 LYS A C 1
ATOM 688 O O . LYS A 1 85 ? 4.153 -2.963 22.135 1.00 55.41 85 LYS A O 1
ATOM 693 N N . VAL A 1 86 ? 2.556 -3.467 23.641 1.00 58.91 86 VAL A N 1
ATOM 694 C CA . VAL A 1 86 ? 2.708 -4.927 23.551 1.00 58.91 86 VAL A CA 1
ATOM 695 C C . VAL A 1 86 ? 2.264 -5.426 22.177 1.00 58.91 86 VAL A C 1
ATOM 697 O O . VAL A 1 86 ? 2.950 -6.250 21.572 1.00 58.91 86 VAL A O 1
ATOM 700 N N . GLU A 1 87 ? 1.179 -4.872 21.642 1.00 58.09 87 GLU A N 1
ATOM 701 C CA . GLU A 1 87 ? 0.632 -5.320 20.364 1.00 58.09 87 GLU A CA 1
ATOM 702 C C . GLU A 1 87 ? 1.432 -4.808 19.160 1.00 58.09 87 GLU A C 1
ATOM 704 O O . GLU A 1 87 ? 1.649 -5.563 18.215 1.00 58.09 87 GLU A O 1
ATOM 709 N N . GLN A 1 88 ? 1.988 -3.590 19.226 1.00 58.78 88 GLN A N 1
ATOM 710 C CA . GLN A 1 88 ? 2.950 -3.111 18.224 1.00 58.78 88 GLN A CA 1
ATOM 711 C C . GLN A 1 88 ? 4.171 -4.045 18.129 1.00 58.78 88 GLN A C 1
ATOM 713 O O . GLN A 1 88 ? 4.632 -4.356 17.032 1.00 58.78 88 GLN A O 1
ATOM 718 N N . CYS A 1 89 ? 4.669 -4.541 19.269 1.00 55.47 89 CYS A N 1
ATOM 719 C CA . CYS A 1 89 ? 5.742 -5.536 19.297 1.00 55.47 89 CYS A CA 1
ATOM 720 C C . CYS A 1 89 ? 5.286 -6.899 18.753 1.00 55.47 89 CYS A C 1
ATOM 722 O O . CYS A 1 89 ? 6.027 -7.530 18.001 1.00 55.47 89 CYS A O 1
ATOM 724 N N . ARG A 1 90 ? 4.075 -7.359 19.099 1.00 55.78 90 ARG A N 1
ATOM 725 C CA . ARG A 1 90 ? 3.522 -8.633 18.608 1.00 55.78 90 ARG A CA 1
ATOM 726 C C . ARG A 1 90 ? 3.322 -8.616 17.094 1.00 55.78 90 ARG A C 1
ATOM 728 O O . ARG A 1 90 ? 3.675 -9.582 16.430 1.00 55.78 90 ARG A O 1
ATOM 735 N N . PHE A 1 91 ? 2.828 -7.512 16.544 1.00 54.72 91 PHE A N 1
ATOM 736 C CA . PHE A 1 91 ? 2.608 -7.352 15.111 1.00 54.72 91 PHE A CA 1
ATOM 737 C C . PHE A 1 9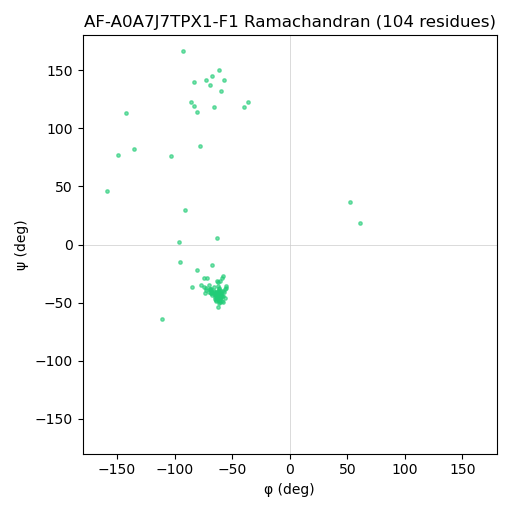1 ? 3.923 -7.319 14.323 1.00 54.72 91 PHE A C 1
ATOM 739 O O . PHE A 1 91 ? 4.050 -8.045 13.337 1.00 54.72 91 PHE A O 1
ATOM 746 N N . CYS A 1 92 ? 4.939 -6.589 14.812 1.00 54.81 92 CYS A N 1
ATOM 747 C CA . CYS A 1 92 ? 6.296 -6.677 14.263 1.00 54.81 92 CYS A CA 1
ATOM 748 C C . CYS A 1 92 ? 6.816 -8.122 14.274 1.00 54.81 92 CYS A C 1
ATOM 750 O O . CYS A 1 92 ? 7.460 -8.528 13.323 1.00 54.81 92 CYS A O 1
ATOM 752 N N . MET A 1 93 ? 6.515 -8.929 15.295 1.00 52.00 93 MET A N 1
ATOM 753 C CA . MET A 1 93 ? 6.937 -10.337 15.324 1.00 52.00 93 MET A CA 1
ATOM 754 C C . MET A 1 93 ? 6.136 -11.253 14.381 1.00 52.00 93 MET A C 1
ATOM 756 O O . MET A 1 93 ? 6.679 -12.252 13.919 1.00 52.00 93 MET A O 1
ATOM 760 N N . VAL A 1 94 ? 4.866 -10.947 14.092 1.00 55.44 94 VAL A N 1
ATOM 761 C CA . VAL A 1 94 ? 3.993 -11.781 13.239 1.00 55.44 94 VAL A CA 1
ATOM 762 C C . VAL A 1 94 ? 4.182 -11.484 11.748 1.00 55.44 94 VAL A C 1
ATOM 764 O O . VAL A 1 94 ? 4.151 -12.407 10.935 1.00 55.44 94 VAL A O 1
ATOM 767 N N . HIS A 1 95 ? 4.406 -10.220 11.378 1.00 56.00 95 HIS A N 1
ATOM 768 C CA . HIS A 1 95 ? 4.574 -9.808 9.979 1.00 56.00 95 HIS A CA 1
ATOM 769 C C . HIS A 1 95 ? 6.039 -9.729 9.519 1.00 56.00 95 HIS A C 1
ATOM 771 O O . HIS A 1 95 ? 6.298 -9.779 8.317 1.00 56.00 95 HIS A O 1
ATOM 777 N N . LEU A 1 96 ? 7.014 -9.731 10.437 1.00 46.34 96 LEU A N 1
ATOM 778 C CA . LEU A 1 96 ? 8.426 -9.912 10.098 1.00 46.34 96 LEU A CA 1
ATOM 779 C C . LEU A 1 96 ? 8.722 -11.396 9.832 1.00 46.34 96 LEU A C 1
ATOM 781 O O . LEU A 1 96 ? 9.211 -12.127 10.693 1.00 46.34 96 LEU A O 1
ATOM 785 N N . LYS A 1 97 ? 8.484 -11.844 8.596 1.00 49.06 97 LYS A N 1
ATOM 786 C CA . LYS A 1 97 ? 8.914 -13.169 8.115 1.00 49.06 97 LYS A CA 1
ATOM 787 C C . LYS A 1 97 ? 10.436 -13.387 8.082 1.00 49.06 97 LYS A C 1
ATOM 789 O O . LYS A 1 97 ? 10.862 -14.452 7.652 1.00 49.06 97 LYS A O 1
ATOM 794 N N . THR A 1 98 ? 11.268 -12.472 8.577 1.00 44.56 98 THR A N 1
ATOM 795 C CA . THR A 1 98 ? 12.718 -12.688 8.703 1.00 44.56 98 THR A CA 1
ATOM 796 C C . THR A 1 98 ? 13.314 -11.924 9.887 1.00 44.56 98 THR A C 1
ATOM 798 O O . THR A 1 98 ? 14.000 -10.922 9.718 1.00 44.56 98 THR A O 1
ATOM 801 N N . CYS A 1 99 ? 13.117 -12.435 11.100 1.00 36.50 99 CYS A N 1
ATOM 802 C CA . CYS A 1 99 ? 14.177 -12.391 12.108 1.00 36.50 99 CYS A CA 1
ATOM 803 C C . CYS A 1 99 ? 14.784 -13.794 12.189 1.00 36.50 99 CYS A C 1
ATOM 805 O O . CYS A 1 99 ? 14.490 -14.574 13.093 1.00 36.50 99 CYS A O 1
ATOM 807 N N . THR A 1 100 ? 15.603 -14.159 11.202 1.00 40.66 100 THR A N 1
ATOM 808 C CA . THR A 1 100 ? 16.547 -15.262 11.382 1.00 40.66 100 THR A CA 1
ATOM 809 C C . THR A 1 100 ? 17.557 -14.843 12.442 1.00 40.66 100 THR A C 1
ATOM 811 O O . THR A 1 100 ? 18.266 -13.854 12.283 1.00 40.66 100 THR A O 1
ATOM 814 N N . ASN A 1 101 ? 17.576 -15.605 13.532 1.00 42.56 101 ASN A N 1
ATOM 815 C CA . ASN A 1 101 ? 18.574 -15.580 14.591 1.00 42.56 101 ASN A CA 1
ATOM 816 C C . ASN A 1 101 ? 20.003 -15.394 14.056 1.00 42.56 101 ASN A C 1
ATOM 818 O O . ASN A 1 101 ? 20.545 -16.304 13.437 1.00 42.56 101 ASN A O 1
ATOM 822 N N . THR A 1 102 ? 20.661 -14.307 14.444 1.00 41.97 102 THR A N 1
ATOM 823 C CA . THR A 1 102 ? 22.100 -14.325 14.743 1.00 41.97 102 THR A CA 1
ATOM 824 C C . THR A 1 102 ? 22.318 -13.552 16.030 1.00 41.97 102 THR A C 1
ATOM 826 O O . THR A 1 102 ? 22.608 -12.361 16.040 1.00 41.97 102 THR A O 1
ATOM 829 N N . GLY A 1 103 ? 22.098 -14.260 17.131 1.00 39.44 103 GLY A N 1
ATOM 830 C CA . GLY A 1 103 ? 22.326 -13.791 18.487 1.00 39.44 103 GLY A CA 1
ATOM 831 C C . GLY A 1 103 ? 22.484 -14.978 19.428 1.00 39.44 103 GLY A C 1
ATOM 832 O O . GLY A 1 103 ? 21.841 -15.020 20.470 1.00 39.44 103 GLY A O 1
ATOM 833 N N . GLN A 1 104 ? 23.280 -15.981 19.040 1.00 37.38 104 GLN A N 1
ATOM 834 C CA . GLN A 1 104 ? 23.812 -16.926 20.016 1.00 37.38 104 GLN A CA 1
ATOM 835 C C . GLN A 1 104 ? 25.059 -16.312 20.643 1.00 37.38 104 GLN A C 1
ATOM 837 O O . GLN A 1 104 ? 26.034 -16.016 19.958 1.00 37.38 104 GLN A O 1
ATOM 842 N N . SER A 1 105 ? 24.981 -16.136 21.960 1.00 35.44 105 SER A N 1
ATOM 843 C CA . SER A 1 105 ? 26.108 -16.009 22.873 1.00 35.44 105 SER A CA 1
ATOM 844 C C . SER A 1 105 ? 27.292 -16.892 22.473 1.00 35.44 105 SER A C 1
ATOM 846 O O . SER A 1 105 ? 27.168 -18.119 22.464 1.00 35.44 105 SER A O 1
ATOM 848 N N . LYS A 1 106 ? 28.449 -16.272 22.258 1.00 33.09 106 LYS A N 1
ATOM 849 C CA . LYS A 1 106 ? 29.626 -16.359 23.134 1.00 33.09 106 LYS A CA 1
ATOM 850 C C . LYS A 1 106 ? 30.567 -15.200 22.838 1.00 33.09 106 LYS A C 1
ATOM 852 O O . LYS A 1 106 ? 30.665 -14.827 21.651 1.00 33.09 106 LYS A O 1
#

pLDDT: mean 82.3, std 19.52, range [33.09, 98.06]

Organism: Rhinolophus ferrumequinum (NCBI:txid59479)

Sequence (106 aa):
MGYVLGKIRTAVGSAQLLMAQKFYQFRELCEENLNPNAHPRPTSQDLAGFWDMLQLSIENISMKFDELHQLKANNWKQMDPLDKKVEQCRFCMVHLKTCTNTGQSK

Mean predicted aligned error: 9.38 Å

Nearest PDB structures (foldseek):
  4r0y-assembly1_A  TM=9.667E-01  e=5.706E-07  Escherichia coli K-12
  2osz-assembly2_D  TM=4.554E-01  e=3.315E-01  Rattus norvegicus
  2osz-assembly1_A  TM=4.707E-01  e=1.961E+00  Rattus norvegicus

Radius of gyration: 19.04 Å; Cα contacts (8 Å, |Δi|>4): 41; chains: 1; bounding box: 48×29×55 Å

Solvent-accessible surface area (backbone atoms only — not comparable to full-atom values): 6237 Å² total; per-residue (Å²): 118,68,66,64,55,50,54,51,51,51,34,52,50,53,49,51,48,42,53,70,45,55,50,48,50,52,51,51,49,53,53,35,46,69,37,91,84,41,82,85,52,52,48,75,66,54,53,49,56,51,47,54,56,48,49,57,52,50,53,60,41,48,54,44,49,49,54,50,52,50,26,56,75,51,76,68,44,83,78,55,76,71,60,54,56,56,47,57,53,50,48,54,62,71,71,47,88,73,78,77,85,88,76,78,90,129